Protein AF-A0A966K3N2-F1 (afdb_monomer_lite)

Secondary structure (DSSP, 8-state):
----------PPTT----SS-SS---HHHHHHHHHHHHHHHHHHHTT--HHHHHHHTTS-HHHHHHHHHHHT------------

Radius of gyration: 14.14 Å; chains: 1; bounding box: 30×24×58 Å

Sequence (84 aa):
MKKTCIIPTIHPPGYAFPKTLARPVTERLARRLTENYARIDALNEAGKTIDDAASAMGMNKSTFILWLEVLGYKWTNKKTYNIR

Foldseek 3Di:
DQDQDPDCDPDDPPDDQPNAFLDTDHPVLVVVLSVCVVVLVVCLQVLHDLQRSCVVVVHHSVVSVVSCNRSVHDSPSNDPPPDD

Structure (mmCIF, N/CA/C/O backbone):
data_AF-A0A966K3N2-F1
#
_entry.id   AF-A0A966K3N2-F1
#
loop_
_atom_site.group_PDB
_atom_site.id
_atom_site.type_symbol
_atom_site.label_atom_id
_atom_site.label_alt_id
_atom_site.label_comp_id
_atom_site.label_asym_id
_atom_site.label_entity_id
_atom_site.label_seq_id
_atom_site.pdbx_PDB_ins_code
_atom_site.Cartn_x
_atom_site.Cartn_y
_atom_site.Cartn_z
_atom_site.occupancy
_atom_site.B_iso_or_equiv
_atom_site.auth_seq_id
_atom_site.auth_comp_id
_atom_site.auth_asym_id
_atom_site.auth_atom_id
_atom_site.pdbx_PDB_model_num
ATOM 1 N N . MET A 1 1 ? 3.687 -1.300 -30.076 1.00 35.22 1 MET A N 1
ATOM 2 C CA . MET A 1 1 ? 3.483 -2.538 -29.287 1.00 35.22 1 MET A CA 1
ATOM 3 C C . MET A 1 1 ? 3.927 -2.269 -27.853 1.00 35.22 1 MET A C 1
ATOM 5 O O . MET A 1 1 ? 5.084 -1.915 -27.658 1.00 35.22 1 MET A O 1
ATOM 9 N N . LYS A 1 2 ? 3.027 -2.324 -26.859 1.00 38.91 2 LYS A N 1
ATOM 10 C CA . LYS A 1 2 ? 3.418 -2.149 -25.448 1.00 38.91 2 LYS A CA 1
ATOM 11 C C . LYS A 1 2 ? 4.173 -3.411 -25.023 1.00 38.91 2 LYS A C 1
ATOM 13 O O . LYS A 1 2 ? 3.572 -4.476 -24.970 1.00 38.91 2 LYS A O 1
ATOM 18 N N . LYS A 1 3 ? 5.487 -3.303 -24.801 1.00 36.00 3 LYS A N 1
ATOM 19 C CA . LYS A 1 3 ? 6.308 -4.406 -24.288 1.00 36.00 3 LYS A CA 1
ATOM 20 C C . LYS A 1 3 ? 5.823 -4.751 -22.879 1.00 36.00 3 LYS A C 1
ATOM 22 O O . LYS A 1 3 ? 5.981 -3.958 -21.952 1.00 36.00 3 LYS A O 1
ATOM 27 N N . THR A 1 4 ? 5.195 -5.910 -22.737 1.00 39.50 4 THR A N 1
ATOM 28 C CA . THR A 1 4 ? 4.892 -6.509 -21.440 1.00 39.50 4 THR A CA 1
ATOM 29 C C . THR A 1 4 ? 6.190 -7.124 -20.928 1.00 39.50 4 THR A C 1
ATOM 31 O O . THR A 1 4 ? 6.546 -8.235 -21.307 1.00 39.50 4 THR A O 1
ATOM 34 N N . CYS A 1 5 ? 6.960 -6.364 -20.151 1.00 42.00 5 CYS A N 1
ATOM 35 C CA . CYS A 1 5 ? 8.201 -6.862 -19.566 1.00 42.00 5 CYS A CA 1
ATOM 36 C C . CYS A 1 5 ? 7.877 -7.679 -18.312 1.00 42.00 5 CYS A C 1
ATOM 38 O O . CYS A 1 5 ? 7.418 -7.131 -17.311 1.00 42.00 5 CYS A O 1
ATOM 40 N N . ILE A 1 6 ? 8.159 -8.980 -18.353 1.00 44.31 6 ILE A N 1
ATOM 41 C CA . ILE A 1 6 ? 8.389 -9.773 -17.144 1.00 44.31 6 ILE A CA 1
ATOM 42 C C . ILE A 1 6 ? 9.821 -9.436 -16.724 1.00 44.31 6 ILE A C 1
ATOM 44 O O . ILE A 1 6 ? 10.776 -9.974 -17.277 1.00 44.31 6 ILE A O 1
ATOM 48 N N . ILE A 1 7 ? 9.981 -8.443 -15.850 1.00 44.38 7 ILE A N 1
ATOM 49 C CA . ILE A 1 7 ? 11.304 -8.010 -15.390 1.00 44.38 7 ILE A CA 1
ATOM 50 C C . ILE A 1 7 ? 11.792 -9.028 -14.352 1.00 44.38 7 ILE A C 1
ATOM 52 O O . ILE A 1 7 ? 11.134 -9.162 -13.314 1.00 44.38 7 ILE A O 1
ATOM 56 N N . PRO A 1 8 ? 12.921 -9.729 -14.577 1.00 42.31 8 PRO A N 1
ATOM 57 C CA . PRO A 1 8 ? 13.574 -10.481 -13.516 1.00 42.31 8 PRO A CA 1
ATOM 58 C C . PRO A 1 8 ? 14.003 -9.471 -12.453 1.00 42.31 8 PRO A C 1
ATOM 60 O O . PRO A 1 8 ? 14.748 -8.530 -12.719 1.00 42.31 8 PRO A O 1
ATOM 63 N N . THR A 1 9 ? 13.423 -9.597 -11.268 1.00 46.47 9 THR A N 1
ATOM 64 C CA . THR A 1 9 ? 13.531 -8.597 -10.213 1.00 46.47 9 THR A CA 1
ATOM 65 C C . THR A 1 9 ? 14.962 -8.585 -9.676 1.00 46.47 9 THR A C 1
ATOM 67 O O . THR A 1 9 ? 15.347 -9.452 -8.901 1.00 46.47 9 THR A O 1
ATOM 70 N N . ILE A 1 10 ? 15.778 -7.619 -10.105 1.00 40.84 10 ILE A N 1
ATOM 71 C CA . ILE A 1 10 ? 17.077 -7.357 -9.479 1.00 40.84 10 ILE A CA 1
ATOM 72 C C . I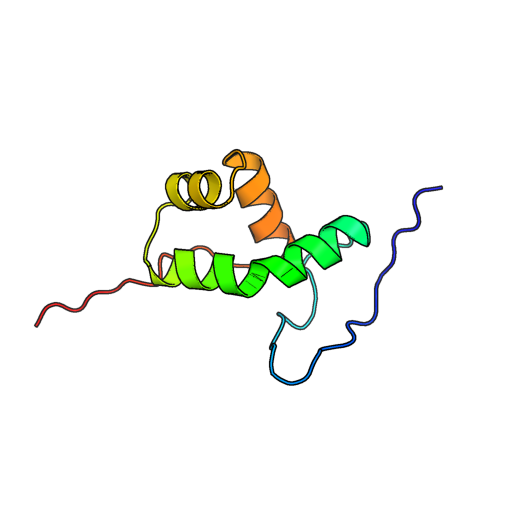LE A 1 10 ? 16.772 -6.699 -8.132 1.00 40.84 10 ILE A C 1
ATOM 74 O O . ILE A 1 10 ? 16.355 -5.542 -8.074 1.00 40.84 10 ILE A O 1
ATOM 78 N N . HIS A 1 11 ? 16.889 -7.470 -7.053 1.00 45.34 11 HIS A N 1
ATOM 79 C CA . HIS A 1 11 ? 16.643 -6.993 -5.698 1.00 45.34 11 HIS A CA 1
ATOM 80 C C . HIS A 1 11 ? 17.877 -6.241 -5.179 1.00 45.34 11 HIS A C 1
ATOM 82 O O . HIS A 1 11 ? 18.941 -6.856 -5.067 1.00 45.34 11 HIS A O 1
ATOM 88 N N . PRO A 1 12 ? 17.780 -4.946 -4.824 1.00 41.16 12 PRO A N 1
ATOM 89 C CA . PRO A 1 12 ? 18.791 -4.339 -3.970 1.00 41.16 12 PRO A CA 1
ATOM 90 C C . PRO A 1 12 ? 18.831 -5.102 -2.630 1.00 41.16 12 PRO A C 1
ATOM 92 O O . PRO A 1 12 ? 17.772 -5.487 -2.115 1.00 41.16 12 PRO A O 1
ATOM 95 N N . PRO A 1 13 ? 20.023 -5.365 -2.066 1.00 36.38 13 PRO A N 1
ATOM 96 C CA . PRO A 1 13 ? 20.154 -6.149 -0.842 1.00 36.38 13 PRO A CA 1
ATOM 97 C C . PRO A 1 13 ? 19.383 -5.476 0.304 1.00 36.38 13 PRO A C 1
ATOM 99 O O . PRO A 1 13 ? 19.619 -4.313 0.617 1.00 36.38 13 PRO A O 1
ATOM 102 N N . GLY A 1 14 ? 18.433 -6.207 0.902 1.00 39.00 14 GLY A N 1
ATOM 103 C CA . GLY A 1 14 ? 17.641 -5.765 2.060 1.00 39.00 14 GLY A CA 1
ATOM 104 C C . GLY A 1 14 ? 16.138 -5.567 1.820 1.00 39.00 14 GLY A C 1
ATOM 105 O O . GLY A 1 14 ? 15.396 -5.466 2.791 1.00 39.00 14 GLY A O 1
ATOM 106 N N . TYR A 1 15 ? 15.658 -5.571 0.570 1.00 44.06 15 TYR A N 1
ATOM 107 C CA . TYR A 1 15 ? 14.225 -5.437 0.264 1.00 44.06 15 TYR A CA 1
ATOM 108 C C . TYR A 1 15 ? 13.618 -6.767 -0.194 1.00 44.06 15 TYR A C 1
ATOM 110 O O . TYR A 1 15 ? 13.749 -7.165 -1.352 1.00 44.06 15 TYR A O 1
ATOM 118 N N . ALA A 1 16 ? 12.922 -7.454 0.714 1.00 43.78 16 ALA A N 1
ATOM 119 C CA . ALA A 1 16 ? 12.125 -8.629 0.381 1.00 43.78 16 ALA A CA 1
ATOM 120 C C . ALA A 1 16 ? 10.837 -8.196 -0.344 1.00 43.78 16 ALA A C 1
ATOM 122 O O . ALA A 1 16 ? 9.823 -7.897 0.284 1.00 43.78 16 ALA A O 1
ATOM 123 N N . PHE A 1 17 ? 10.874 -8.144 -1.677 1.00 52.72 17 PHE A N 1
ATOM 124 C CA . PHE A 1 17 ? 9.647 -8.093 -2.475 1.00 52.72 17 PHE A CA 1
ATOM 125 C C . PHE A 1 17 ? 8.856 -9.395 -2.310 1.00 52.72 17 PHE A C 1
ATOM 127 O O . PHE A 1 17 ? 9.470 -10.460 -2.171 1.00 52.72 17 PHE A O 1
ATOM 134 N N . PRO A 1 18 ? 7.513 -9.378 -2.413 1.00 49.31 18 PRO A N 1
ATOM 135 C CA . PRO A 1 18 ? 6.805 -10.591 -2.794 1.00 49.31 18 PRO A CA 1
ATOM 136 C C . PRO A 1 18 ? 7.424 -11.099 -4.104 1.00 49.31 18 PRO A C 1
ATOM 138 O O . PRO A 1 18 ? 7.534 -10.352 -5.075 1.00 49.31 18 PRO A O 1
ATOM 141 N N . LYS A 1 19 ? 7.879 -12.360 -4.096 1.00 52.44 19 LYS A N 1
ATOM 142 C CA . LYS A 1 19 ? 8.706 -13.013 -5.135 1.00 52.44 19 LYS A CA 1
ATOM 143 C C . LYS A 1 19 ? 8.159 -12.921 -6.571 1.00 52.44 19 LYS A C 1
ATOM 145 O O . LYS A 1 19 ? 8.892 -13.219 -7.504 1.00 52.44 19 LYS A O 1
ATOM 150 N N . THR A 1 20 ? 6.911 -12.497 -6.756 1.00 60.69 20 THR A N 1
ATOM 151 C CA . THR A 1 20 ? 6.247 -12.303 -8.048 1.00 60.69 20 THR A CA 1
ATOM 152 C C . THR A 1 20 ? 5.079 -11.329 -7.884 1.00 60.69 20 THR A C 1
ATOM 154 O O . THR A 1 20 ? 4.253 -11.518 -6.991 1.00 60.69 20 THR A O 1
ATOM 157 N N . LEU A 1 21 ? 4.970 -10.318 -8.757 1.00 68.31 21 LEU A N 1
ATOM 158 C CA . LEU A 1 21 ? 3.728 -9.547 -8.909 1.00 68.31 21 LEU A CA 1
ATOM 159 C C . LEU A 1 21 ? 2.592 -10.498 -9.314 1.00 68.31 21 LEU A C 1
ATOM 161 O O . LEU A 1 21 ? 2.814 -11.428 -10.089 1.00 68.31 21 LEU A O 1
ATOM 165 N N . ALA A 1 22 ? 1.370 -10.249 -8.845 1.00 75.44 22 ALA A N 1
ATOM 166 C CA . ALA A 1 22 ? 0.220 -11.114 -9.124 1.00 75.44 22 ALA A CA 1
ATOM 167 C C . ALA A 1 22 ? -0.242 -11.062 -10.593 1.00 75.44 22 ALA A C 1
ATOM 169 O O . ALA A 1 22 ? -0.982 -11.931 -11.048 1.00 75.44 22 ALA A O 1
ATOM 170 N N . ARG A 1 23 ? 0.178 -10.036 -11.346 1.00 69.25 23 ARG A N 1
ATOM 171 C CA . ARG A 1 23 ? -0.114 -9.874 -12.777 1.00 69.25 23 ARG A CA 1
ATOM 172 C C . ARG A 1 23 ? 0.998 -9.108 -13.498 1.00 69.25 23 ARG A C 1
ATOM 174 O O . ARG A 1 23 ? 1.656 -8.269 -12.878 1.00 69.25 23 ARG A O 1
ATOM 181 N N . PRO A 1 24 ? 1.189 -9.340 -14.809 1.00 75.56 24 PRO A N 1
ATOM 182 C CA . PRO A 1 24 ? 2.132 -8.567 -15.605 1.00 75.56 24 PRO A CA 1
ATOM 183 C C . PRO A 1 24 ? 1.695 -7.101 -15.711 1.00 75.56 24 PRO A C 1
ATOM 185 O O . PRO A 1 24 ? 0.525 -6.793 -15.942 1.00 75.56 24 PRO A O 1
ATOM 188 N N . VAL A 1 25 ? 2.653 -6.185 -15.573 1.00 80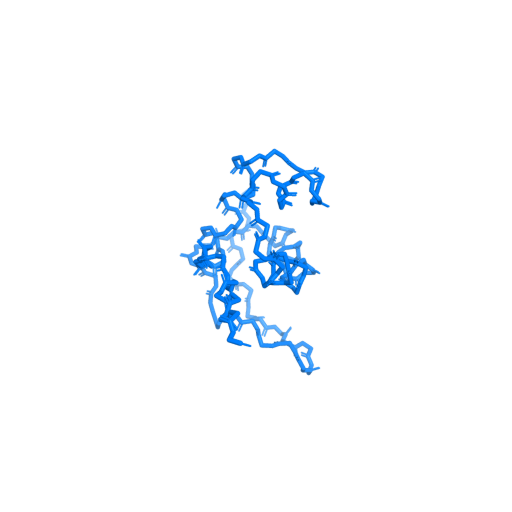.19 25 VAL A N 1
ATOM 189 C CA . VAL A 1 25 ? 2.433 -4.735 -15.657 1.00 80.19 25 VAL A CA 1
ATOM 190 C C . VAL A 1 25 ? 3.540 -4.057 -16.458 1.00 80.19 25 VAL A C 1
ATOM 192 O O . VAL A 1 25 ? 4.578 -4.644 -16.747 1.00 80.19 25 VAL A O 1
ATOM 195 N N . THR A 1 26 ? 3.335 -2.790 -16.823 1.00 79.50 26 THR A N 1
ATOM 196 C CA . THR A 1 26 ? 4.397 -1.981 -17.437 1.00 79.50 26 THR A CA 1
ATOM 197 C C . THR A 1 26 ? 5.552 -1.767 -16.459 1.00 79.50 26 THR A C 1
ATOM 199 O O . THR A 1 26 ? 5.300 -1.515 -15.280 1.00 79.50 26 THR A O 1
ATOM 202 N N . GLU A 1 27 ? 6.784 -1.711 -16.961 1.00 76.31 27 GLU A N 1
ATOM 203 C CA . GLU A 1 27 ? 7.999 -1.427 -16.180 1.00 76.31 27 GLU A CA 1
ATOM 204 C C . GLU A 1 27 ? 7.877 -0.191 -15.279 1.00 76.31 27 GLU A C 1
ATOM 206 O O . GLU A 1 27 ? 8.201 -0.235 -14.096 1.00 76.31 27 GLU A O 1
ATOM 211 N N . ARG A 1 28 ? 7.307 0.899 -15.805 1.00 80.62 28 ARG A N 1
ATOM 212 C CA . ARG A 1 28 ? 7.067 2.127 -15.034 1.00 80.62 28 ARG A CA 1
ATOM 213 C C . ARG A 1 28 ? 6.202 1.886 -13.792 1.00 80.62 28 ARG A C 1
ATOM 215 O O . ARG A 1 28 ? 6.439 2.502 -12.758 1.00 80.62 28 ARG A O 1
ATOM 222 N N . LEU A 1 29 ? 5.178 1.038 -13.906 1.00 82.06 29 LEU A N 1
ATOM 223 C CA . LEU A 1 29 ? 4.300 0.702 -12.785 1.00 82.06 29 LEU A CA 1
ATOM 224 C C . LEU A 1 29 ? 5.010 -0.233 -11.807 1.00 82.06 29 LEU A C 1
ATOM 226 O O . LEU A 1 29 ? 4.946 0.019 -10.612 1.00 82.06 29 LEU A O 1
ATOM 230 N N . ALA A 1 30 ? 5.728 -1.244 -12.307 1.00 80.50 30 ALA A N 1
ATOM 231 C CA . ALA A 1 30 ? 6.534 -2.126 -11.468 1.00 80.50 30 ALA A CA 1
ATOM 232 C C . ALA A 1 30 ? 7.525 -1.321 -10.614 1.00 80.50 30 ALA A C 1
ATOM 234 O O . ALA A 1 30 ? 7.498 -1.435 -9.396 1.00 80.50 30 ALA A O 1
ATOM 235 N N . ARG A 1 31 ? 8.296 -0.411 -11.225 1.00 80.94 31 ARG A N 1
ATOM 236 C CA . ARG A 1 31 ? 9.242 0.455 -10.509 1.00 80.94 31 ARG A CA 1
ATOM 237 C C . ARG A 1 31 ? 8.560 1.324 -9.449 1.00 80.94 31 ARG A C 1
ATOM 239 O O . ARG A 1 31 ? 9.022 1.367 -8.316 1.00 80.94 31 ARG A O 1
ATOM 246 N N . ARG A 1 32 ? 7.429 1.962 -9.782 1.00 86.00 32 ARG A N 1
ATOM 247 C CA . ARG A 1 32 ? 6.667 2.764 -8.805 1.00 86.00 32 ARG A CA 1
ATOM 248 C C . ARG A 1 32 ? 6.167 1.921 -7.636 1.00 86.00 32 ARG A C 1
ATOM 250 O O . ARG A 1 32 ? 6.249 2.370 -6.499 1.00 86.00 32 ARG A O 1
ATOM 257 N N . LEU A 1 33 ? 5.643 0.727 -7.900 1.00 85.31 33 LEU A N 1
ATOM 258 C CA . LEU A 1 33 ? 5.220 -0.197 -6.848 1.00 85.31 33 LEU A CA 1
ATOM 259 C C . LEU A 1 33 ? 6.410 -0.615 -5.988 1.00 85.31 33 LEU A C 1
ATOM 261 O O . LEU A 1 33 ? 6.281 -0.676 -4.768 1.00 85.31 33 LEU A O 1
ATOM 265 N N . THR A 1 34 ? 7.569 -0.825 -6.614 1.00 80.75 34 THR A N 1
ATOM 266 C CA . THR A 1 34 ? 8.793 -1.180 -5.910 1.00 80.75 34 THR A CA 1
ATOM 267 C C . THR A 1 34 ? 9.236 -0.084 -4.943 1.00 80.75 34 T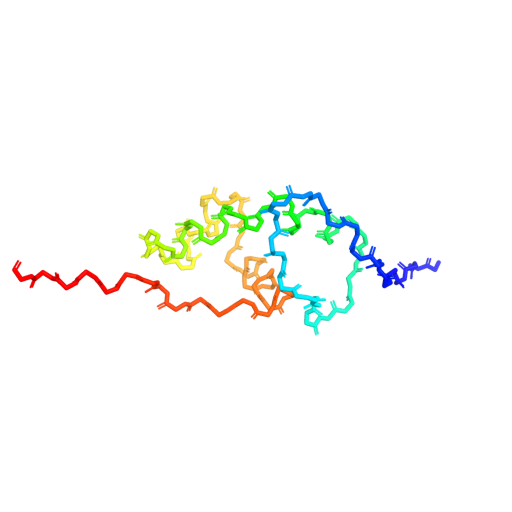HR A C 1
ATOM 269 O O . THR A 1 34 ? 9.420 -0.329 -3.754 1.00 80.75 34 THR A O 1
ATOM 272 N N . GLU A 1 35 ? 9.325 1.150 -5.426 1.00 86.00 35 GLU A N 1
ATOM 273 C CA . GLU A 1 35 ? 9.728 2.316 -4.628 1.00 86.00 35 GLU A CA 1
ATOM 274 C C . GLU A 1 35 ? 8.769 2.605 -3.461 1.00 86.00 35 GLU A C 1
ATOM 276 O O . GLU A 1 35 ? 9.168 3.178 -2.451 1.00 86.00 35 GLU A O 1
ATOM 281 N N . ASN A 1 36 ? 7.498 2.217 -3.590 1.00 89.31 36 ASN A N 1
ATOM 282 C CA . ASN A 1 36 ? 6.457 2.543 -2.618 1.00 89.31 36 ASN A CA 1
ATOM 283 C C . ASN A 1 36 ? 6.064 1.379 -1.701 1.00 89.31 36 ASN A C 1
ATOM 285 O O . ASN A 1 36 ? 5.272 1.589 -0.783 1.00 89.31 36 ASN A O 1
ATOM 289 N N . TYR A 1 37 ? 6.604 0.176 -1.903 1.00 85.88 37 TYR A N 1
ATOM 290 C CA . TYR A 1 37 ? 6.192 -1.014 -1.155 1.00 85.88 37 TYR A CA 1
ATOM 291 C C . TYR A 1 37 ? 6.325 -0.838 0.365 1.00 85.88 37 TYR A C 1
ATOM 293 O O . TYR A 1 37 ? 5.363 -1.066 1.093 1.00 85.88 37 TYR A O 1
ATOM 301 N N . ALA A 1 38 ? 7.471 -0.343 0.846 1.00 84.94 38 ALA A N 1
ATOM 302 C CA . ALA A 1 38 ? 7.686 -0.114 2.278 1.00 84.94 38 ALA A CA 1
ATOM 303 C C . ALA A 1 38 ? 6.698 0.901 2.872 1.00 84.94 38 ALA A C 1
ATOM 305 O O . ALA A 1 38 ? 6.238 0.744 3.999 1.00 84.94 38 ALA A O 1
ATOM 306 N N . ARG A 1 39 ? 6.319 1.924 2.098 1.00 88.75 39 ARG A N 1
ATOM 307 C CA . ARG A 1 39 ? 5.325 2.914 2.524 1.00 88.75 39 ARG A CA 1
ATOM 308 C C . ARG A 1 39 ? 3.926 2.302 2.618 1.00 88.75 39 ARG A C 1
ATOM 310 O O . ARG A 1 39 ? 3.200 2.607 3.559 1.00 88.75 39 ARG A O 1
ATOM 317 N N . ILE A 1 40 ? 3.558 1.436 1.672 1.00 89.50 40 ILE A N 1
ATOM 318 C CA . ILE A 1 40 ? 2.288 0.691 1.685 1.00 89.50 40 ILE A CA 1
ATOM 319 C C . ILE A 1 40 ? 2.228 -0.225 2.915 1.00 89.50 40 ILE A C 1
ATOM 321 O O . ILE A 1 40 ? 1.224 -0.213 3.628 1.00 89.50 40 ILE A O 1
ATOM 325 N N . ASP A 1 41 ? 3.305 -0.964 3.196 1.00 87.19 41 ASP A N 1
ATOM 326 C CA . ASP A 1 41 ? 3.371 -1.874 4.345 1.00 87.19 41 ASP A CA 1
ATOM 327 C C . ASP A 1 41 ? 3.289 -1.111 5.677 1.00 87.19 41 ASP A C 1
ATOM 329 O O . ASP A 1 41 ? 2.464 -1.446 6.525 1.00 87.19 41 ASP A O 1
ATOM 333 N N . ALA A 1 42 ? 4.021 -0.000 5.811 1.00 86.69 42 ALA A N 1
ATOM 334 C CA . ALA A 1 42 ? 3.968 0.860 6.993 1.00 86.69 42 ALA A CA 1
ATOM 335 C C . ALA A 1 42 ? 2.569 1.456 7.247 1.00 86.69 42 ALA A C 1
ATOM 337 O O . ALA A 1 42 ? 2.148 1.588 8.396 1.00 86.69 42 ALA A O 1
ATOM 338 N N . LEU A 1 43 ? 1.816 1.806 6.197 1.00 89.94 43 LEU A N 1
ATOM 339 C CA . LEU A 1 43 ? 0.440 2.304 6.334 1.00 89.94 43 LEU A CA 1
ATOM 340 C C . LEU A 1 43 ? -0.522 1.205 6.815 1.00 89.94 43 LEU A C 1
ATOM 342 O O . LEU A 1 43 ? -1.384 1.473 7.659 1.00 89.94 43 LEU A O 1
ATOM 346 N N . ASN A 1 44 ? -0.351 -0.026 6.329 1.00 88.69 44 ASN A N 1
ATOM 347 C CA . ASN A 1 44 ? -1.125 -1.179 6.790 1.00 88.69 44 ASN A CA 1
ATOM 348 C C . ASN A 1 44 ? -0.775 -1.551 8.247 1.00 88.69 44 ASN A C 1
ATOM 350 O O . ASN A 1 44 ? -1.664 -1.857 9.044 1.00 88.69 44 ASN A O 1
ATOM 354 N N . GLU A 1 45 ? 0.502 -1.462 8.630 1.00 85.44 45 GLU A N 1
ATOM 355 C CA . GLU A 1 45 ? 0.977 -1.622 10.018 1.00 85.44 45 GLU A CA 1
ATOM 356 C C . GLU A 1 45 ? 0.511 -0.501 10.942 1.00 85.44 45 GLU A C 1
ATOM 358 O O . GLU A 1 45 ? 0.187 -0.732 12.107 1.00 85.44 45 GLU A O 1
ATOM 363 N N . ALA A 1 46 ? 0.367 0.711 10.416 1.00 84.31 46 ALA A N 1
ATOM 364 C CA . ALA A 1 46 ? -0.259 1.819 11.118 1.00 84.31 46 ALA A CA 1
ATOM 365 C C . ALA A 1 46 ? -1.788 1.657 11.259 1.00 84.31 46 ALA A C 1
ATOM 367 O O . ALA A 1 46 ? -2.410 2.509 11.904 1.00 84.31 46 ALA A O 1
ATOM 368 N N . GLY A 1 47 ? -2.377 0.583 10.711 1.00 85.25 47 GLY A N 1
ATOM 369 C CA . GLY A 1 47 ? -3.812 0.278 10.721 1.00 85.25 47 GLY A CA 1
ATOM 370 C C . GLY A 1 47 ? -4.653 1.367 10.068 1.00 85.25 47 GLY A C 1
ATOM 371 O O . GLY A 1 47 ? -5.763 1.645 10.519 1.00 85.25 47 GLY A O 1
ATOM 372 N N . LYS A 1 48 ? -4.096 2.034 9.054 1.00 86.50 48 LYS A N 1
ATOM 373 C CA . LYS A 1 48 ? -4.813 3.048 8.282 1.00 86.50 48 LYS A CA 1
ATOM 374 C C . LYS A 1 48 ? -5.882 2.391 7.423 1.00 86.50 48 LYS A C 1
ATOM 376 O O . LYS A 1 48 ? -5.678 1.307 6.882 1.00 86.50 48 LYS A O 1
ATOM 381 N N . THR A 1 49 ? -7.010 3.073 7.250 1.00 90.31 49 THR A N 1
ATOM 382 C CA . THR A 1 49 ? -8.011 2.624 6.281 1.00 90.31 49 THR A CA 1
ATOM 383 C C . THR A 1 49 ? -7.442 2.699 4.861 1.00 90.31 49 THR A C 1
ATOM 385 O O . THR A 1 49 ? -6.476 3.417 4.598 1.00 90.31 49 THR A O 1
ATOM 388 N N . ILE A 1 50 ? -8.056 1.978 3.920 1.00 89.94 50 ILE A N 1
ATOM 389 C CA . ILE A 1 50 ? -7.683 2.043 2.498 1.00 89.94 50 ILE A CA 1
ATOM 390 C C . ILE A 1 50 ? -7.805 3.483 1.971 1.00 89.94 50 ILE A C 1
ATOM 392 O O . ILE A 1 50 ? -6.961 3.915 1.190 1.00 89.94 50 ILE A O 1
ATOM 396 N N . ASP A 1 51 ? -8.818 4.235 2.413 1.00 90.50 51 ASP A N 1
ATOM 397 C CA . ASP A 1 51 ? -9.029 5.625 1.991 1.00 90.50 51 ASP A CA 1
ATOM 398 C C . ASP A 1 51 ? -7.951 6.564 2.547 1.00 90.50 51 ASP A C 1
ATOM 400 O O . ASP A 1 51 ? -7.405 7.385 1.805 1.00 90.50 51 ASP A O 1
ATOM 404 N N . ASP A 1 52 ? -7.573 6.396 3.818 1.00 90.38 52 ASP A N 1
ATOM 405 C CA . ASP A 1 52 ? -6.478 7.161 4.424 1.00 90.38 52 ASP A CA 1
ATOM 406 C C . ASP A 1 52 ? -5.137 6.835 3.765 1.00 90.38 52 ASP A C 1
ATOM 408 O O . ASP A 1 52 ? -4.330 7.728 3.513 1.00 90.38 52 ASP A O 1
ATOM 412 N N . ALA A 1 53 ? -4.891 5.556 3.471 1.00 92.62 53 ALA A N 1
ATOM 413 C CA . ALA A 1 53 ? -3.671 5.115 2.811 1.00 92.62 53 ALA A CA 1
ATOM 414 C C . ALA A 1 53 ? -3.586 5.651 1.376 1.00 92.62 53 ALA A C 1
ATOM 416 O O . ALA A 1 53 ? -2.545 6.175 0.982 1.00 92.62 53 ALA A O 1
ATOM 417 N N . ALA A 1 54 ? -4.684 5.602 0.617 1.00 93.19 54 ALA A N 1
ATOM 418 C CA . ALA A 1 54 ? -4.758 6.184 -0.721 1.00 93.19 54 ALA A CA 1
ATOM 419 C C . ALA A 1 54 ? -4.496 7.700 -0.687 1.00 93.19 54 ALA A C 1
ATOM 421 O O . ALA A 1 54 ? -3.659 8.203 -1.444 1.00 93.19 54 ALA A O 1
ATOM 422 N N . SER A 1 55 ? -5.126 8.405 0.257 1.00 93.88 55 SER A N 1
ATOM 423 C CA . SER A 1 55 ? -4.938 9.846 0.466 1.00 93.88 55 SER A CA 1
ATOM 424 C C . SER A 1 55 ? -3.493 10.181 0.841 1.00 93.88 55 SER A C 1
ATOM 426 O O . SER A 1 55 ? -2.886 11.067 0.241 1.00 93.88 55 SER A O 1
ATOM 428 N N . ALA A 1 56 ? -2.889 9.418 1.758 1.00 92.44 56 ALA A N 1
ATOM 429 C CA . ALA A 1 56 ? -1.488 9.571 2.146 1.00 92.44 56 ALA A CA 1
ATOM 430 C C . ALA A 1 56 ? -0.523 9.306 0.983 1.00 92.44 56 ALA A C 1
ATOM 432 O O . ALA A 1 56 ? 0.581 9.846 0.968 1.00 92.44 56 ALA A O 1
ATOM 433 N N . MET A 1 57 ? -0.923 8.486 0.015 1.00 91.44 57 MET A N 1
ATOM 434 C CA . MET A 1 57 ? -0.172 8.183 -1.204 1.00 91.44 57 MET A CA 1
ATOM 435 C C . MET A 1 57 ? -0.445 9.174 -2.348 1.00 91.44 57 MET A C 1
ATOM 437 O O . MET A 1 57 ? 0.145 9.037 -3.422 1.00 91.44 57 MET A O 1
ATOM 441 N N . GLY A 1 58 ? -1.322 10.163 -2.139 1.00 93.44 58 GLY A N 1
ATOM 442 C CA . GLY A 1 58 ? -1.694 11.154 -3.148 1.00 93.44 58 GLY A CA 1
ATOM 443 C C . GLY A 1 58 ? -2.449 10.556 -4.337 1.00 93.44 58 GLY A C 1
ATOM 444 O O . GLY A 1 58 ? -2.287 11.020 -5.465 1.00 93.44 58 GLY A O 1
ATOM 445 N N . MET A 1 59 ? -3.229 9.493 -4.120 1.00 93.88 59 MET A N 1
ATOM 446 C CA . MET A 1 59 ? -3.996 8.824 -5.173 1.00 93.88 59 MET A CA 1
ATOM 447 C C . MET A 1 59 ? -5.425 8.520 -4.728 1.00 93.88 59 MET A C 1
ATOM 449 O O . MET A 1 59 ? -5.737 8.489 -3.544 1.00 93.88 59 MET A O 1
ATOM 453 N N . ASN A 1 60 ? -6.313 8.272 -5.691 1.00 94.88 60 ASN A N 1
ATOM 454 C CA . ASN A 1 60 ? -7.666 7.833 -5.367 1.00 94.88 60 ASN A CA 1
ATOM 455 C C . ASN A 1 60 ? -7.685 6.373 -4.877 1.00 94.88 60 ASN A C 1
ATOM 457 O O . ASN A 1 60 ? -6.805 5.569 -5.207 1.00 94.88 60 ASN A O 1
ATOM 461 N N . LYS A 1 61 ? -8.740 6.028 -4.133 1.00 93.00 61 LYS A N 1
ATOM 462 C CA . LYS A 1 61 ? -8.967 4.692 -3.565 1.00 93.00 61 LYS A CA 1
ATOM 463 C C . LYS A 1 61 ? -8.849 3.574 -4.601 1.00 93.00 61 LYS A C 1
ATOM 465 O O . LYS A 1 61 ? -8.153 2.591 -4.369 1.00 93.00 61 LYS A O 1
ATOM 470 N N . SER A 1 62 ? -9.494 3.725 -5.757 1.00 93.50 62 SER A N 1
ATOM 471 C CA . SER A 1 62 ? -9.519 2.692 -6.800 1.00 93.50 62 SER A CA 1
ATOM 472 C C . SER A 1 62 ? -8.124 2.389 -7.354 1.00 93.50 62 SER A C 1
ATOM 474 O O . SER A 1 62 ? -7.782 1.231 -7.581 1.00 93.50 62 SER A O 1
ATOM 476 N N . THR A 1 63 ? -7.286 3.416 -7.519 1.00 92.31 63 THR A N 1
ATOM 477 C CA . THR A 1 63 ? -5.887 3.263 -7.949 1.00 92.31 63 THR A CA 1
ATOM 478 C C . THR A 1 63 ? -5.078 2.527 -6.892 1.00 92.31 63 THR A C 1
ATOM 480 O O . THR A 1 63 ? -4.277 1.657 -7.227 1.00 92.31 63 THR A O 1
ATOM 483 N N . PHE A 1 64 ? -5.315 2.839 -5.619 1.00 93.62 64 PHE A N 1
ATOM 484 C CA . PHE A 1 64 ? -4.645 2.167 -4.518 1.00 93.62 64 PHE A CA 1
ATOM 485 C C . PHE A 1 64 ? -5.037 0.684 -4.429 1.00 93.62 64 PHE A C 1
ATOM 487 O O . PHE A 1 64 ? -4.163 -0.172 -4.347 1.00 93.62 64 PHE A O 1
ATOM 494 N N . ILE A 1 65 ? -6.325 0.350 -4.563 1.00 92.12 65 ILE A N 1
ATOM 495 C CA . ILE A 1 65 ? -6.795 -1.047 -4.609 1.00 92.12 65 ILE A CA 1
ATOM 496 C C . ILE A 1 65 ? -6.143 -1.808 -5.773 1.00 92.12 65 ILE A C 1
ATOM 498 O O . ILE A 1 65 ? -5.627 -2.907 -5.576 1.00 92.12 65 ILE A O 1
ATOM 502 N N . LEU A 1 66 ? -6.073 -1.198 -6.962 1.00 90.88 66 LEU A N 1
ATOM 503 C CA . LEU A 1 66 ? -5.395 -1.792 -8.116 1.00 90.88 66 LEU A CA 1
ATOM 504 C C . LEU A 1 66 ? -3.925 -2.118 -7.805 1.00 90.88 66 LEU A C 1
ATOM 506 O O . LEU A 1 66 ? -3.423 -3.164 -8.220 1.00 90.88 66 LEU A O 1
ATOM 510 N N . TRP A 1 67 ? -3.230 -1.232 -7.087 1.00 90.62 67 TRP A N 1
ATOM 511 C CA . TRP A 1 67 ? -1.841 -1.447 -6.677 1.00 90.62 67 TRP A CA 1
ATOM 512 C C . TRP A 1 67 ? -1.710 -2.637 -5.727 1.00 90.62 67 TRP A C 1
ATOM 514 O O . TRP A 1 67 ? -0.834 -3.476 -5.938 1.00 90.62 67 TRP A O 1
ATOM 524 N N . LEU A 1 68 ? -2.601 -2.754 -4.740 1.00 89.50 68 LEU A N 1
ATOM 525 C CA . LEU A 1 68 ? -2.629 -3.887 -3.811 1.00 89.50 68 LEU A CA 1
ATOM 526 C C . LEU A 1 68 ? -2.8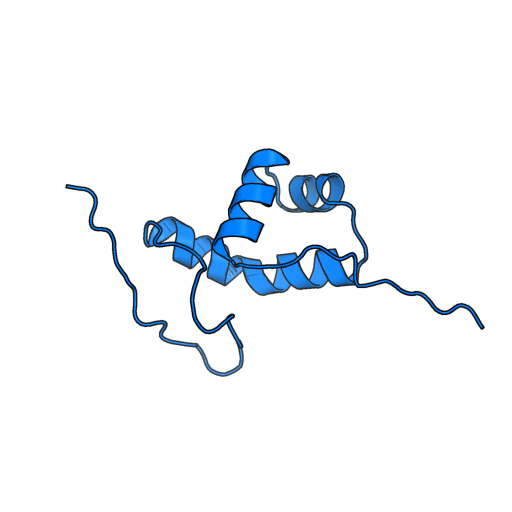60 -5.212 -4.542 1.00 89.50 68 LEU A C 1
ATOM 528 O O . LEU A 1 68 ? -2.133 -6.177 -4.314 1.00 89.50 68 LEU A O 1
ATOM 532 N N . GLU A 1 69 ? -3.803 -5.239 -5.483 1.00 88.94 69 GLU A N 1
ATOM 533 C CA . GLU A 1 69 ? -4.044 -6.399 -6.343 1.00 88.94 69 GLU A CA 1
ATOM 534 C C . GLU A 1 69 ? -2.816 -6.762 -7.187 1.00 88.94 69 GLU A C 1
ATOM 536 O O . GLU A 1 69 ? -2.479 -7.936 -7.283 1.00 88.94 69 GLU A O 1
ATOM 541 N N . VAL A 1 70 ? -2.124 -5.781 -7.794 1.00 86.06 70 VAL A N 1
ATOM 542 C CA . VAL A 1 70 ? -0.888 -6.044 -8.563 1.00 86.06 70 VAL A CA 1
ATOM 543 C C . VAL A 1 70 ? 0.193 -6.640 -7.662 1.00 86.06 70 VAL A C 1
ATOM 545 O O . VAL A 1 70 ? 0.909 -7.548 -8.082 1.00 86.06 70 VAL A O 1
ATOM 548 N N . LEU A 1 71 ? 0.311 -6.139 -6.435 1.00 83.19 71 LEU A N 1
ATOM 549 C CA . LEU A 1 71 ? 1.275 -6.629 -5.452 1.00 83.19 71 LEU A CA 1
ATOM 550 C C . LEU A 1 71 ? 0.883 -7.983 -4.844 1.00 83.19 71 LEU A C 1
ATOM 552 O O . LEU A 1 71 ? 1.713 -8.594 -4.176 1.00 83.19 71 LEU A O 1
ATOM 556 N N . GLY A 1 72 ? -0.360 -8.443 -5.027 1.00 83.69 72 GLY A N 1
ATOM 557 C CA . GLY A 1 72 ? -0.904 -9.571 -4.264 1.00 83.69 72 GLY A CA 1
ATOM 558 C C . GLY A 1 72 ? -0.964 -9.287 -2.757 1.00 83.69 72 GLY A C 1
ATOM 559 O O . GLY A 1 72 ? -0.923 -10.210 -1.944 1.00 83.69 72 GLY A O 1
ATOM 560 N N . TYR A 1 73 ? -1.016 -8.010 -2.374 1.00 84.31 73 TYR A N 1
ATOM 561 C CA . TYR A 1 73 ? -0.912 -7.564 -0.992 1.00 84.31 73 TYR A CA 1
ATOM 562 C C . TYR A 1 73 ? -2.292 -7.556 -0.331 1.00 84.31 73 TYR A C 1
ATOM 564 O O . TYR A 1 73 ? -3.206 -6.855 -0.770 1.00 84.31 73 TYR A O 1
ATOM 572 N N . LYS A 1 74 ? -2.452 -8.320 0.754 1.00 83.12 74 LYS A N 1
ATOM 573 C CA . LYS A 1 74 ? -3.696 -8.339 1.532 1.00 83.12 74 LYS A CA 1
ATOM 574 C C . LYS A 1 74 ? -3.710 -7.184 2.531 1.00 83.12 74 LYS A C 1
ATOM 576 O O . LYS A 1 74 ? -2.914 -7.157 3.466 1.00 83.12 74 LYS A O 1
ATOM 581 N N . TRP A 1 75 ? -4.650 -6.258 2.354 1.00 86.19 75 TRP A N 1
ATOM 582 C CA . TRP A 1 75 ? -4.893 -5.181 3.312 1.00 86.19 75 TRP A CA 1
ATOM 583 C C . TRP A 1 75 ? -5.724 -5.698 4.483 1.00 86.19 75 TRP A C 1
ATOM 585 O O . TRP A 1 75 ? -6.944 -5.810 4.392 1.00 86.19 75 TRP A O 1
ATOM 595 N N . THR A 1 76 ? -5.054 -6.075 5.565 1.00 83.25 76 THR A N 1
ATOM 596 C CA . THR A 1 76 ? -5.695 -6.672 6.744 1.00 83.25 76 THR A CA 1
ATOM 597 C C . THR A 1 76 ? -5.756 -5.734 7.942 1.00 83.25 76 THR A C 1
ATOM 599 O O . THR A 1 76 ? -6.336 -6.126 8.946 1.00 83.25 76 THR A O 1
ATOM 602 N N . ASN A 1 77 ? -5.192 -4.520 7.846 1.00 70.50 77 ASN A N 1
ATOM 603 C CA . ASN A 1 77 ? -4.949 -3.618 8.972 1.00 70.50 77 ASN A CA 1
ATOM 604 C C . ASN A 1 77 ? -4.247 -4.372 10.107 1.00 70.50 77 ASN A C 1
ATOM 606 O O . ASN A 1 77 ? -4.888 -4.809 11.058 1.00 70.50 77 ASN A O 1
ATOM 610 N N . LYS A 1 78 ? -2.918 -4.522 10.031 1.00 63.94 78 LYS A N 1
ATOM 611 C CA . LYS A 1 78 ? -2.106 -5.316 10.985 1.00 63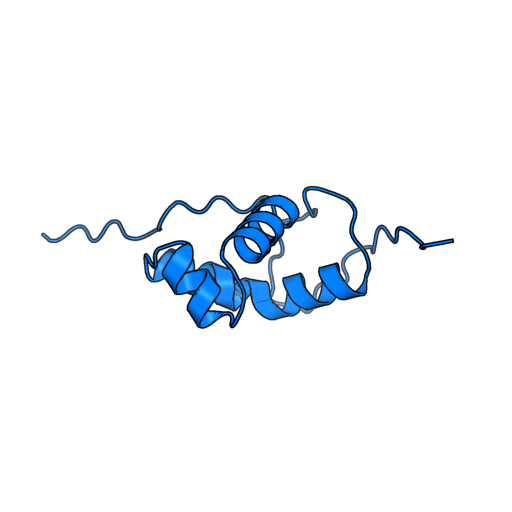.94 78 LYS A CA 1
ATOM 612 C C . LYS A 1 78 ? -2.160 -4.819 12.453 1.00 63.94 78 LYS A C 1
ATOM 614 O O . LYS A 1 78 ? -1.458 -5.354 13.307 1.00 63.94 78 LYS A O 1
ATOM 619 N N . LYS A 1 79 ? -3.007 -3.842 12.792 1.00 54.91 79 LYS A N 1
ATOM 620 C CA . LYS A 1 79 ? -3.270 -3.420 14.171 1.00 54.91 79 LYS A CA 1
ATOM 621 C C . LYS A 1 79 ? -4.335 -4.277 14.847 1.00 54.91 79 LYS A C 1
ATOM 623 O O . LYS A 1 79 ? -5.490 -3.884 14.963 1.00 54.91 79 LYS A O 1
ATOM 628 N N . THR A 1 80 ? -3.889 -5.377 15.435 1.00 44.03 80 THR 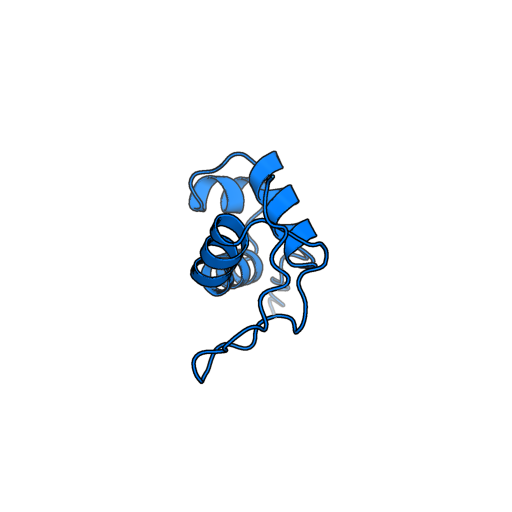A N 1
ATOM 629 C CA . THR A 1 80 ? -4.377 -5.797 16.754 1.00 44.03 80 THR A CA 1
ATOM 630 C C . THR A 1 80 ? -3.529 -5.089 17.805 1.00 44.03 80 THR A C 1
ATOM 632 O O . THR A 1 80 ? -2.484 -5.594 18.209 1.00 44.03 80 THR A O 1
ATOM 635 N N . TYR A 1 81 ? -3.955 -3.905 18.256 1.00 46.81 81 TYR A N 1
ATOM 636 C CA . TYR A 1 81 ? -3.516 -3.436 19.568 1.00 46.81 81 TYR A CA 1
ATOM 637 C C . TYR A 1 81 ? -4.229 -4.301 20.605 1.00 46.81 81 TYR A C 1
ATOM 639 O O . TYR A 1 81 ? -5.397 -4.084 20.915 1.00 46.81 81 TYR A O 1
ATOM 647 N N . ASN A 1 82 ? -3.531 -5.323 21.096 1.00 39.62 82 ASN A N 1
ATOM 648 C CA . ASN A 1 82 ? -3.905 -6.002 22.326 1.00 39.62 82 ASN A CA 1
ATOM 649 C C . ASN A 1 82 ? -3.594 -5.016 23.459 1.00 39.62 82 ASN A C 1
ATOM 651 O O . ASN A 1 82 ? -2.455 -4.923 23.912 1.00 39.62 82 ASN A O 1
ATOM 655 N N . ILE A 1 83 ? -4.580 -4.202 23.833 1.00 42.41 83 ILE A N 1
ATOM 656 C CA . ILE A 1 83 ? -4.527 -3.425 25.069 1.00 42.41 83 ILE A CA 1
ATOM 657 C C . ILE A 1 83 ? -4.758 -4.446 26.190 1.00 42.41 83 ILE A C 1
ATOM 659 O O . ILE A 1 83 ? -5.871 -4.949 26.344 1.00 42.41 83 ILE A O 1
ATOM 663 N N . ARG A 1 84 ? -3.696 -4.807 26.909 1.00 37.06 84 ARG A N 1
ATOM 664 C CA . ARG A 1 84 ? -3.767 -5.410 28.243 1.00 37.06 84 ARG A CA 1
ATOM 665 C C . ARG A 1 84 ? -3.117 -4.457 29.224 1.00 37.06 84 ARG A C 1
ATOM 667 O O . ARG A 1 84 ? -2.061 -3.900 28.850 1.00 37.06 84 ARG A O 1
#

pLDDT: mean 72.79, std 20.49, range [35.22, 94.88]